Protein AF-A0A9E0ZY10-F1 (afdb_monomer)

Solvent-accessible surface area (backbone atoms only — not comparable to full-atom values): 4940 Å² total; per-residue (Å²): 132,84,83,72,70,94,56,82,89,87,66,79,77,53,56,62,27,20,69,49,36,78,31,75,95,56,79,58,40,60,76,76,71,74,74,65,42,98,86,74,47,52,90,81,61,42,84,29,74,89,53,53,76,76,78,79,77,78,82,77,85,84,78,62,76,73,80,72,64,132

Radius of gyration: 19.47 Å; Cα contacts (8 Å, |Δi|>4): 62; chains: 1; bounding box: 50×32×48 Å

Secondary structure (DSSP, 8-state):
-----SS-S-PPP-STTBTTBS-TTSS--BTT-PPPPTTS--TT--B-GGG-PPPPPPPPPP--GGGG--

pLDDT: mean 85.0, std 10.77, range [43.5, 94.38]

Mean predicted aligned error: 8.36 Å

Sequence (70 aa):
MKHTSLYGTRINPNCEYCSHNTTPESLPNCAVHYEIDENGKCKKFSYDPLLRTPKKRPVLAKFSKEDFEL

Structure (mmCIF, N/CA/C/O backbone):
data_AF-A0A9E0ZY10-F1
#
_entry.id   AF-A0A9E0ZY10-F1
#
loop_
_atom_site.group_PDB
_atom_site.id
_atom_site.type_symbol
_atom_site.label_atom_id
_atom_site.label_alt_id
_atom_site.label_comp_id
_atom_site.label_asym_id
_atom_site.label_entity_id
_atom_site.label_seq_id
_atom_site.pdbx_PDB_ins_code
_atom_site.Cartn_x
_atom_site.Cartn_y
_atom_site.Cartn_z
_atom_site.occupancy
_atom_site.B_iso_or_equiv
_atom_site.auth_seq_id
_atom_site.auth_comp_id
_atom_site.auth_asym_id
_atom_site.auth_atom_id
_atom_site.pdbx_PDB_model_num
ATOM 1 N N . MET A 1 1 ? 1.660 -21.713 -18.714 1.00 43.50 1 MET A N 1
ATOM 2 C CA . MET A 1 1 ? 0.898 -21.622 -17.44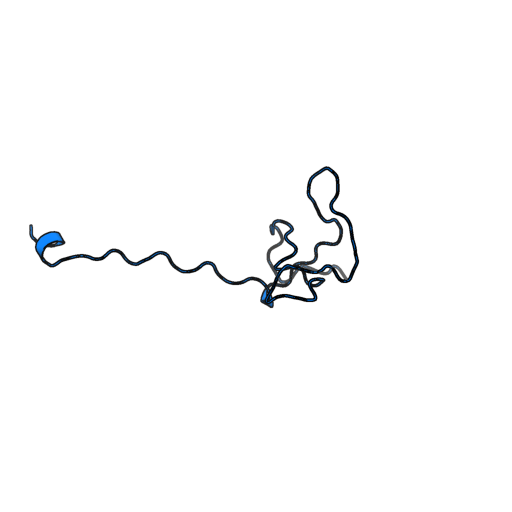8 1.00 43.50 1 MET A CA 1
ATOM 3 C C . MET A 1 1 ? 0.444 -20.179 -17.275 1.00 43.50 1 MET A C 1
ATOM 5 O O . MET A 1 1 ? 1.286 -19.296 -17.350 1.00 43.50 1 MET A O 1
ATOM 9 N N . LYS A 1 2 ? -0.862 -19.905 -17.152 1.00 48.41 2 LYS A N 1
ATOM 10 C CA . LYS A 1 2 ? -1.342 -18.543 -16.854 1.00 48.41 2 LYS A CA 1
ATOM 11 C C . LYS A 1 2 ? -1.118 -18.294 -15.362 1.00 48.41 2 LYS A C 1
ATOM 13 O O . LYS A 1 2 ? -1.697 -19.007 -14.551 1.00 48.41 2 LYS A O 1
ATOM 18 N N .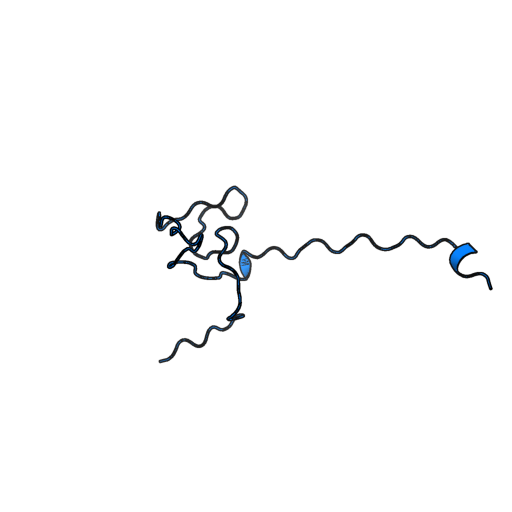 HIS A 1 3 ? -0.270 -17.326 -15.014 1.00 54.66 3 HIS A N 1
ATOM 19 C CA . HIS A 1 3 ? -0.139 -16.854 -13.636 1.00 54.66 3 HIS A CA 1
ATOM 20 C C . HIS A 1 3 ? -1.429 -16.130 -13.251 1.00 54.66 3 HIS A C 1
ATOM 22 O O . HIS A 1 3 ? -1.595 -14.937 -13.502 1.00 54.66 3 HIS A O 1
ATOM 28 N N . THR A 1 4 ? -2.380 -16.871 -12.695 1.00 61.12 4 THR A N 1
ATOM 29 C CA . THR A 1 4 ? -3.543 -16.279 -12.043 1.00 61.12 4 THR A CA 1
ATOM 30 C C . THR A 1 4 ? -3.030 -15.573 -10.793 1.00 61.12 4 THR A C 1
ATOM 32 O O . THR A 1 4 ? -2.464 -16.218 -9.912 1.00 61.12 4 THR A O 1
ATOM 35 N N . SER A 1 5 ? -3.154 -14.245 -10.747 1.00 62.97 5 SER A N 1
ATOM 36 C CA . SER A 1 5 ? -2.766 -13.456 -9.574 1.00 62.97 5 SER A CA 1
ATOM 37 C C . SER A 1 5 ? -3.479 -14.005 -8.338 1.00 62.97 5 SER A C 1
ATOM 39 O O . SER A 1 5 ? -4.708 -14.053 -8.315 1.00 62.97 5 SER A O 1
ATOM 41 N N . LEU A 1 6 ? -2.717 -14.420 -7.322 1.00 68.12 6 LEU A N 1
ATOM 42 C CA . LEU A 1 6 ? -3.255 -14.923 -6.048 1.00 68.12 6 LEU A CA 1
ATOM 43 C C . LEU A 1 6 ? -3.950 -13.824 -5.230 1.00 68.12 6 LEU A C 1
ATOM 45 O O . LEU A 1 6 ? -4.694 -14.111 -4.297 1.00 68.12 6 LEU A O 1
ATOM 49 N N . TYR A 1 7 ? -3.718 -12.563 -5.591 1.00 68.50 7 TYR A N 1
ATOM 50 C CA . TYR A 1 7 ? -4.220 -11.392 -4.889 1.00 68.50 7 TYR A CA 1
ATOM 51 C C . TYR A 1 7 ? -4.994 -10.473 -5.838 1.00 68.50 7 TYR A C 1
ATOM 53 O O . TYR A 1 7 ? -4.936 -10.627 -7.062 1.00 68.50 7 TYR A O 1
ATOM 61 N N . GLY A 1 8 ? -5.748 -9.534 -5.256 1.00 64.38 8 GLY A N 1
ATOM 62 C CA . GLY A 1 8 ? -6.697 -8.675 -5.966 1.00 64.38 8 GLY A CA 1
ATOM 63 C C . GLY A 1 8 ? -6.148 -8.104 -7.277 1.00 64.38 8 GLY A C 1
ATOM 64 O O . GLY A 1 8 ? -5.050 -7.567 -7.328 1.00 64.38 8 GLY A O 1
ATOM 65 N N . THR A 1 9 ? -6.936 -8.204 -8.344 1.00 68.00 9 THR A N 1
ATOM 66 C CA . THR A 1 9 ? -6.564 -7.745 -9.695 1.00 68.00 9 THR A CA 1
ATOM 67 C C . THR A 1 9 ? -6.847 -6.260 -9.931 1.00 68.00 9 THR A C 1
ATOM 69 O O . THR A 1 9 ? -6.446 -5.707 -10.950 1.00 68.00 9 THR A O 1
ATOM 72 N N . ARG A 1 10 ? -7.541 -5.599 -8.994 1.00 78.69 10 ARG A N 1
ATOM 73 C CA . ARG A 1 10 ? -7.928 -4.180 -9.058 1.00 78.69 10 ARG A CA 1
ATOM 74 C C . ARG A 1 10 ? -7.217 -3.371 -7.975 1.00 78.69 10 ARG A C 1
ATOM 76 O O . ARG A 1 10 ? -7.856 -2.791 -7.100 1.00 78.69 10 ARG A 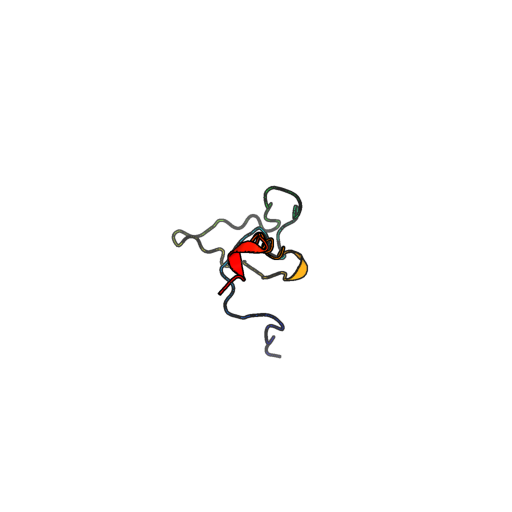O 1
ATOM 83 N N . ILE A 1 11 ? -5.890 -3.395 -7.996 1.00 85.00 11 ILE A N 1
ATOM 84 C CA . ILE A 1 11 ? -5.053 -2.601 -7.092 1.00 85.00 11 ILE A CA 1
ATOM 85 C C . ILE A 1 11 ? -4.528 -1.399 -7.867 1.00 85.00 11 ILE A C 1
ATOM 87 O O . ILE A 1 11 ? -3.987 -1.552 -8.961 1.00 85.00 11 ILE A O 1
ATOM 91 N N . ASN A 1 12 ? -4.706 -0.204 -7.305 1.00 86.94 12 ASN A N 1
ATOM 92 C CA . ASN A 1 12 ? -4.119 0.999 -7.883 1.00 86.94 12 ASN A CA 1
ATOM 93 C C . ASN A 1 12 ? -2.589 0.928 -7.748 1.00 86.94 12 ASN A C 1
ATOM 95 O O . ASN A 1 12 ? -2.114 0.546 -6.682 1.00 86.94 12 ASN A O 1
ATOM 99 N N . PRO A 1 13 ? -1.814 1.287 -8.783 1.00 88.69 13 PRO A N 1
ATOM 100 C CA . PRO A 1 13 ? -0.360 1.319 -8.677 1.00 88.69 13 PRO A CA 1
ATOM 101 C C . PRO A 1 13 ? 0.102 2.281 -7.575 1.00 88.69 13 PRO A C 1
ATOM 103 O O . PRO A 1 13 ? -0.320 3.434 -7.548 1.00 88.69 13 PRO A O 1
ATOM 106 N N . ASN A 1 14 ? 0.979 1.819 -6.684 1.00 90.31 14 ASN A N 1
ATOM 107 C CA . ASN A 1 14 ? 1.667 2.649 -5.690 1.00 90.31 14 ASN A CA 1
ATOM 108 C C . ASN A 1 14 ? 3.007 1.992 -5.336 1.00 90.31 14 ASN A C 1
ATOM 110 O O . ASN A 1 14 ? 3.076 0.777 -5.148 1.00 90.31 14 ASN A O 1
ATOM 114 N N . CYS A 1 15 ? 4.064 2.792 -5.236 1.00 91.44 15 CYS A N 1
ATOM 115 C CA . CYS A 1 15 ? 5.398 2.322 -4.884 1.00 91.44 15 CYS A CA 1
ATOM 116 C C . CYS A 1 15 ? 5.498 1.792 -3.445 1.00 91.44 15 CYS A C 1
ATOM 118 O O . CYS A 1 15 ? 6.297 0.893 -3.219 1.00 91.44 15 CYS A O 1
ATOM 120 N N . GLU A 1 16 ? 4.682 2.273 -2.499 1.00 91.62 16 GLU A N 1
ATOM 121 C CA . GLU A 1 16 ? 4.707 1.829 -1.091 1.00 91.62 16 GLU A CA 1
ATOM 122 C C . GLU A 1 16 ? 4.538 0.314 -0.952 1.00 91.62 16 GLU A C 1
ATOM 124 O O . GLU A 1 16 ? 5.268 -0.328 -0.204 1.00 91.62 16 GLU A O 1
ATOM 129 N N . TYR A 1 17 ? 3.620 -0.259 -1.731 1.00 92.31 17 TYR A N 1
ATOM 130 C CA . TYR A 1 17 ? 3.303 -1.688 -1.730 1.00 92.31 17 TYR A CA 1
ATOM 131 C C . TYR A 1 17 ? 3.682 -2.380 -3.045 1.00 92.31 17 TYR A C 1
ATOM 133 O O . TYR A 1 17 ? 3.043 -3.343 -3.480 1.00 92.31 17 TYR A O 1
ATOM 141 N N . CYS A 1 18 ? 4.708 -1.857 -3.713 1.00 91.56 18 CYS A N 1
ATOM 142 C CA . CYS A 1 18 ? 5.290 -2.484 -4.887 1.00 91.56 18 CYS A CA 1
ATOM 143 C C . CYS A 1 18 ? 6.385 -3.468 -4.459 1.00 91.56 18 CYS A C 1
ATOM 145 O O . CYS A 1 18 ? 7.261 -3.100 -3.683 1.00 91.56 18 CYS A O 1
ATOM 147 N N . SER A 1 19 ? 6.430 -4.669 -5.038 1.00 92.00 19 SER A N 1
ATOM 148 C CA . SER A 1 19 ? 7.487 -5.662 -4.780 1.00 92.00 19 SER A CA 1
ATOM 149 C C . SER A 1 19 ? 8.890 -5.194 -5.200 1.00 92.00 19 SER A C 1
ATOM 151 O O . SER A 1 19 ? 9.877 -5.871 -4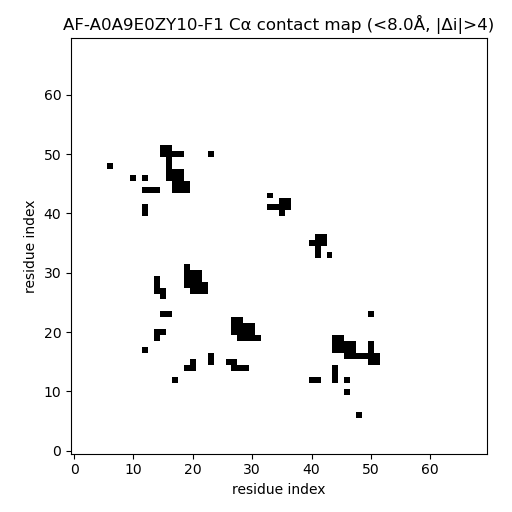.938 1.00 92.00 19 SER A O 1
ATOM 153 N N . HIS A 1 20 ? 8.988 -4.068 -5.911 1.00 93.69 20 HIS A N 1
ATOM 154 C CA . HIS A 1 20 ? 10.249 -3.426 -6.289 1.00 93.69 20 HIS A CA 1
ATOM 155 C C . HIS A 1 20 ? 10.710 -2.346 -5.299 1.00 93.69 20 HIS A C 1
ATOM 157 O O . HIS A 1 20 ? 11.734 -1.709 -5.551 1.00 93.69 20 HIS A O 1
ATOM 163 N N . ASN A 1 21 ? 9.962 -2.111 -4.218 1.00 93.12 21 ASN A N 1
ATOM 164 C CA . ASN A 1 21 ? 10.355 -1.187 -3.164 1.00 93.12 21 ASN A CA 1
ATOM 165 C C . ASN A 1 21 ? 11.462 -1.807 -2.302 1.00 93.12 21 ASN A C 1
ATOM 167 O O . ASN A 1 21 ? 11.264 -2.856 -1.693 1.00 93.12 21 ASN A O 1
ATOM 171 N N . THR A 1 22 ? 12.619 -1.152 -2.238 1.00 92.19 22 THR A N 1
ATOM 172 C CA . THR A 1 22 ? 13.749 -1.592 -1.403 1.00 92.19 22 THR A CA 1
ATOM 173 C C . THR A 1 22 ? 13.725 -0.996 0.002 1.00 92.19 22 THR A C 1
ATOM 175 O O . THR A 1 22 ? 14.439 -1.473 0.881 1.00 92.19 22 THR A O 1
ATOM 178 N N . THR A 1 23 ? 12.898 0.025 0.228 1.00 89.88 23 THR A N 1
ATOM 179 C CA . THR A 1 23 ? 12.814 0.789 1.478 1.00 89.88 23 THR A CA 1
ATOM 180 C C . THR A 1 23 ? 11.361 0.885 1.961 1.00 89.88 23 THR A C 1
ATOM 182 O O . THR A 1 23 ? 10.746 1.948 1.893 1.00 89.88 23 THR A O 1
ATOM 185 N N . PRO A 1 24 ? 10.772 -0.222 2.452 1.00 83.69 24 PRO A N 1
ATOM 186 C CA . PRO A 1 24 ? 9.362 -0.259 2.849 1.00 83.69 24 PRO A CA 1
ATOM 187 C C . PRO A 1 24 ? 9.031 0.572 4.099 1.00 83.69 24 PRO A C 1
ATOM 189 O O . PRO A 1 24 ? 7.908 1.045 4.231 1.00 83.69 24 PRO A O 1
ATOM 192 N N . GLU A 1 25 ? 10.002 0.796 4.987 1.00 85.69 25 GLU A N 1
ATOM 193 C CA . GLU A 1 25 ? 9.824 1.571 6.229 1.00 85.69 25 GLU A CA 1
ATOM 194 C C . GLU A 1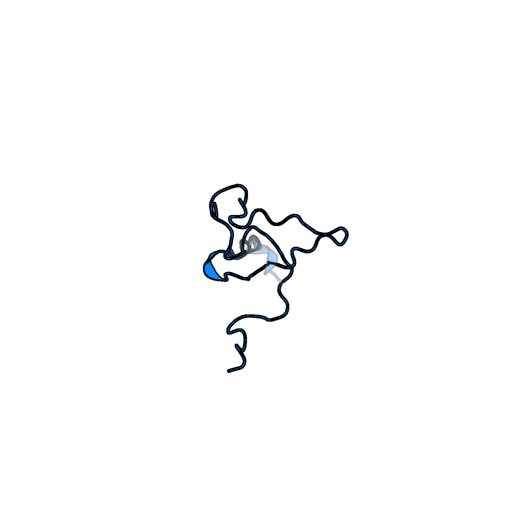 25 ? 9.999 3.091 6.040 1.00 85.69 25 GLU A C 1
ATOM 196 O O . GLU A 1 25 ? 9.880 3.864 6.991 1.00 85.69 25 GLU A O 1
ATOM 201 N N 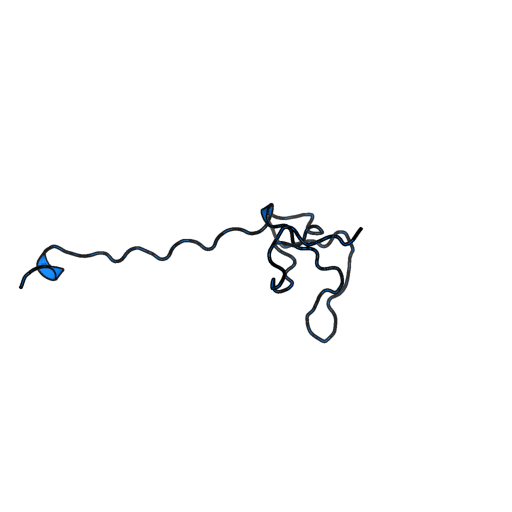. SER A 1 26 ? 10.339 3.549 4.833 1.00 86.94 26 SER A N 1
ATOM 202 C CA . SER A 1 26 ? 10.603 4.961 4.549 1.00 86.94 26 SER A CA 1
ATOM 203 C C . SER A 1 26 ? 10.060 5.360 3.177 1.00 86.94 26 SER A C 1
ATOM 205 O O . SER A 1 26 ? 9.150 4.722 2.646 1.00 86.94 26 SER A O 1
ATOM 207 N N . LEU A 1 27 ? 10.562 6.463 2.610 1.00 88.19 27 LEU A N 1
ATOM 208 C CA . LEU A 1 27 ? 10.158 6.883 1.275 1.00 88.19 27 LEU A CA 1
ATOM 209 C C . LEU A 1 27 ? 10.502 5.766 0.263 1.00 88.19 27 LEU A C 1
ATOM 211 O O . LEU A 1 27 ? 11.655 5.322 0.240 1.00 88.19 27 LEU A O 1
ATOM 215 N N . PRO A 1 28 ? 9.547 5.311 -0.571 1.00 89.31 28 PRO A N 1
ATOM 216 C CA . PRO A 1 28 ? 9.770 4.174 -1.458 1.00 89.31 28 PRO A CA 1
ATOM 217 C C . PRO A 1 28 ? 10.883 4.433 -2.475 1.00 89.31 28 PRO A C 1
ATOM 219 O O . PRO A 1 28 ? 10.833 5.417 -3.215 1.00 89.31 28 PRO A O 1
ATOM 222 N N . ASN A 1 29 ? 11.843 3.513 -2.569 1.00 92.44 29 ASN A N 1
ATOM 223 C CA . ASN A 1 29 ? 12.887 3.532 -3.589 1.00 92.44 29 ASN A CA 1
ATOM 224 C C . ASN A 1 29 ? 12.700 2.367 -4.572 1.00 92.44 29 ASN A C 1
ATOM 226 O O . ASN A 1 29 ? 12.580 1.207 -4.177 1.00 92.44 29 ASN A O 1
ATOM 230 N N . CYS A 1 30 ? 12.660 2.678 -5.869 1.00 93.38 30 CYS A N 1
ATOM 231 C CA . CYS A 1 30 ? 12.392 1.710 -6.929 1.00 93.38 30 CYS A CA 1
ATOM 232 C C . CYS A 1 30 ? 13.686 1.027 -7.384 1.00 93.38 30 CYS A C 1
ATOM 234 O O . CYS A 1 30 ? 14.505 1.648 -8.057 1.00 93.38 30 CYS A O 1
ATOM 236 N N . ALA A 1 31 ? 13.830 -0.277 -7.118 1.00 93.81 31 ALA A N 1
ATOM 237 C CA . ALA A 1 31 ? 15.010 -1.048 -7.538 1.00 93.81 31 ALA A CA 1
ATOM 238 C C . ALA A 1 31 ? 15.185 -1.127 -9.069 1.00 93.81 31 ALA A C 1
ATOM 240 O O . ALA A 1 31 ? 16.270 -1.406 -9.568 1.00 93.81 31 ALA A O 1
ATOM 241 N N . VAL A 1 32 ? 14.099 -0.922 -9.820 1.00 93.12 32 VAL A N 1
ATOM 242 C CA . VAL A 1 32 ? 14.082 -0.991 -11.290 1.00 93.12 32 VAL A CA 1
ATOM 243 C C . VAL A 1 32 ? 14.343 0.387 -11.914 1.00 93.12 32 VAL A C 1
ATOM 245 O O . VAL A 1 32 ? 14.465 0.482 -13.130 1.00 93.12 32 VAL A O 1
ATOM 248 N N . HIS A 1 33 ? 14.399 1.455 -11.103 1.00 89.50 33 HIS A N 1
ATOM 249 C CA . HIS A 1 33 ? 14.541 2.847 -11.551 1.00 89.50 33 HIS A CA 1
ATOM 250 C C . HIS A 1 33 ? 13.573 3.226 -12.687 1.00 89.50 33 HIS A C 1
ATOM 252 O O . HIS A 1 33 ? 13.896 4.009 -13.573 1.00 89.50 33 HIS A O 1
ATOM 258 N N . TYR A 1 34 ? 12.376 2.631 -12.678 1.00 88.44 34 TYR A N 1
ATOM 259 C CA . TYR A 1 34 ? 11.367 2.872 -13.702 1.00 88.44 34 TYR A CA 1
ATOM 260 C C . TYR A 1 34 ? 10.657 4.202 -13.447 1.00 88.44 34 TYR A C 1
ATOM 262 O O . TY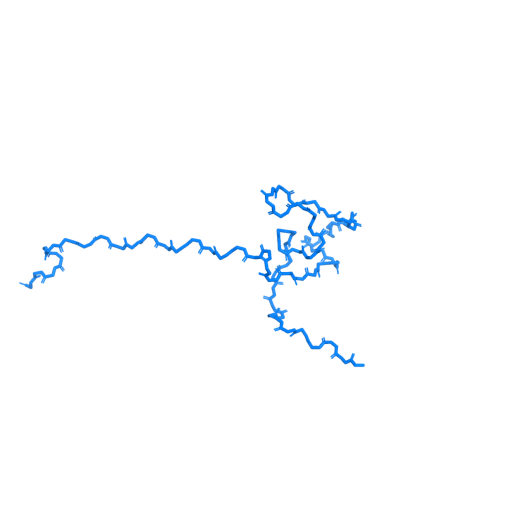R A 1 34 ? 10.097 4.405 -12.367 1.00 88.44 34 TYR A O 1
ATOM 270 N N . GLU A 1 35 ? 10.650 5.076 -14.449 1.00 86.50 35 GLU A N 1
ATOM 271 C CA . GLU A 1 35 ? 9.950 6.358 -14.401 1.00 86.50 35 GLU A CA 1
ATOM 272 C C . GLU A 1 35 ? 8.439 6.183 -14.589 1.00 86.50 35 GLU A C 1
ATOM 274 O O . GLU A 1 35 ? 7.967 5.303 -15.312 1.00 86.50 35 GLU A O 1
ATOM 279 N N . ILE A 1 36 ? 7.659 7.020 -13.908 1.00 87.69 36 ILE A N 1
ATOM 280 C CA . ILE A 1 36 ? 6.200 7.018 -14.024 1.00 87.69 36 ILE A CA 1
ATOM 281 C C . ILE A 1 36 ? 5.822 7.620 -15.382 1.00 87.69 36 ILE A C 1
ATOM 283 O O . ILE A 1 36 ? 6.398 8.623 -15.794 1.00 87.69 36 ILE A O 1
ATOM 287 N N . ASP A 1 37 ? 4.865 7.006 -16.082 1.00 86.88 37 ASP A N 1
ATOM 288 C CA . ASP A 1 37 ? 4.401 7.538 -17.363 1.00 86.88 37 ASP A CA 1
ATOM 289 C C . ASP A 1 37 ? 3.588 8.839 -17.205 1.00 86.88 37 ASP A C 1
ATOM 291 O O . ASP A 1 37 ? 3.183 9.222 -16.106 1.00 86.88 37 ASP A O 1
ATOM 295 N N . GLU A 1 38 ? 3.298 9.508 -18.323 1.00 86.00 38 GLU A N 1
ATOM 296 C CA . GLU A 1 38 ? 2.504 10.750 -18.354 1.00 86.00 38 GLU A CA 1
ATOM 297 C C . GLU A 1 38 ? 1.096 10.593 -17.749 1.00 86.00 38 GLU A C 1
ATOM 299 O O . GLU A 1 38 ? 0.480 11.569 -17.330 1.00 86.00 38 GLU A O 1
ATOM 304 N N . ASN A 1 39 ? 0.588 9.358 -17.663 1.00 82.94 39 ASN A N 1
ATOM 305 C CA . ASN A 1 39 ? -0.711 9.042 -17.070 1.00 82.94 39 ASN A CA 1
ATOM 306 C C . ASN A 1 39 ? -0.621 8.766 -15.559 1.00 82.94 39 ASN A C 1
ATOM 308 O O . ASN A 1 39 ? -1.615 8.354 -14.951 1.00 82.94 39 ASN A O 1
ATOM 312 N N . GLY A 1 40 ? 0.556 8.938 -14.951 1.00 82.38 40 GLY A N 1
ATOM 313 C CA . GLY A 1 40 ? 0.786 8.687 -13.533 1.00 82.38 40 GLY A CA 1
ATOM 314 C C . GLY A 1 40 ? 0.854 7.199 -13.171 1.00 82.38 40 GLY A C 1
ATOM 315 O O . GLY A 1 40 ? 0.683 6.848 -12.003 1.00 82.38 40 GLY A O 1
ATOM 316 N N . LYS A 1 41 ? 1.063 6.298 -14.141 1.00 83.94 41 LYS A N 1
ATOM 317 C CA . LYS A 1 41 ? 1.068 4.844 -13.927 1.00 83.94 41 LYS A CA 1
ATOM 318 C C . LYS A 1 41 ? 2.459 4.249 -14.128 1.00 83.94 41 LYS A C 1
ATOM 320 O O . LYS A 1 41 ? 3.144 4.471 -15.121 1.00 83.94 41 LYS A O 1
ATOM 325 N N . CYS A 1 42 ? 2.861 3.398 -13.187 1.00 89.81 42 CYS A N 1
ATOM 326 C CA . CYS A 1 42 ? 4.057 2.574 -13.330 1.00 89.81 42 CYS A CA 1
ATOM 327 C C . CYS A 1 42 ? 3.700 1.255 -14.035 1.00 89.81 42 CYS A C 1
ATOM 329 O O . CYS A 1 42 ? 3.004 0.411 -13.469 1.00 89.81 42 CYS A O 1
ATOM 331 N N . LYS A 1 43 ? 4.199 1.044 -15.261 1.00 88.25 43 LYS A N 1
ATOM 332 C CA . LYS A 1 43 ? 3.965 -0.197 -16.035 1.00 88.25 43 LYS A CA 1
ATOM 333 C C . LYS A 1 43 ? 4.659 -1.423 -15.436 1.00 88.25 43 LYS A C 1
ATOM 335 O O . LYS A 1 43 ? 4.283 -2.550 -15.741 1.00 88.25 43 LYS A O 1
ATOM 340 N N . LYS A 1 44 ? 5.678 -1.201 -14.601 1.00 90.00 44 LYS A N 1
ATOM 341 C CA . LYS A 1 44 ? 6.405 -2.236 -13.853 1.00 90.00 44 LYS A CA 1
ATOM 342 C C . LYS A 1 44 ? 5.834 -2.472 -12.455 1.00 90.00 44 LYS A C 1
ATOM 344 O O . LYS A 1 44 ? 6.434 -3.206 -11.683 1.00 90.00 44 LYS A O 1
ATOM 349 N N . PHE A 1 45 ? 4.701 -1.860 -12.111 1.00 90.44 45 PHE A N 1
ATOM 350 C CA . PHE A 1 45 ? 4.076 -2.087 -10.817 1.00 90.44 45 PHE A CA 1
ATOM 351 C C . PHE A 1 45 ? 3.750 -3.573 -10.625 1.00 90.44 45 PHE A C 1
ATOM 353 O O . PHE A 1 45 ? 3.084 -4.195 -11.453 1.00 90.44 45 PHE A O 1
ATOM 360 N N . SER A 1 46 ? 4.208 -4.115 -9.503 1.00 89.94 46 SER A N 1
ATOM 361 C CA . SER A 1 46 ? 3.956 -5.482 -9.071 1.00 89.94 46 SER A CA 1
ATOM 362 C C . SER A 1 46 ? 3.526 -5.425 -7.615 1.00 89.94 46 SER A C 1
ATOM 364 O O . SER A 1 46 ? 4.248 -4.894 -6.778 1.00 89.94 46 SER A O 1
ATOM 366 N N . TYR A 1 47 ? 2.316 -5.890 -7.321 1.00 89.25 47 TYR A N 1
ATOM 367 C CA . TYR A 1 47 ? 1.719 -5.752 -5.996 1.00 89.25 47 TYR A CA 1
ATOM 368 C C . TYR A 1 47 ? 2.321 -6.750 -5.002 1.00 89.25 47 TYR A C 1
ATOM 370 O O . TYR A 1 47 ? 2.248 -7.957 -5.235 1.00 89.25 47 TYR A O 1
ATOM 378 N N . ASP A 1 48 ? 2.835 -6.249 -3.875 1.00 89.06 48 ASP A N 1
ATOM 379 C CA . ASP A 1 48 ? 3.207 -7.058 -2.714 1.00 89.06 48 ASP A CA 1
ATOM 380 C C . ASP A 1 48 ? 2.225 -6.802 -1.551 1.00 89.06 48 ASP A C 1
ATOM 382 O O . ASP A 1 48 ? 2.249 -5.730 -0.935 1.00 89.06 48 ASP A O 1
ATOM 386 N N . PRO A 1 49 ? 1.335 -7.760 -1.226 1.00 86.81 49 PRO A N 1
ATOM 387 C CA . PRO A 1 49 ? 0.394 -7.621 -0.119 1.00 86.81 49 PRO A CA 1
ATOM 388 C C . PRO A 1 49 ? 1.059 -7.471 1.250 1.00 86.81 49 PRO A C 1
ATOM 390 O O . PRO A 1 49 ? 0.437 -6.895 2.139 1.00 86.81 49 PRO A O 1
ATOM 393 N N . LEU A 1 50 ? 2.281 -7.985 1.435 1.00 87.88 50 LEU A N 1
ATOM 394 C CA . LEU A 1 50 ? 2.988 -7.924 2.717 1.00 87.88 50 LEU A CA 1
ATOM 395 C C . LEU A 1 50 ? 3.459 -6.505 3.038 1.00 87.88 50 LEU A C 1
ATOM 397 O O . LEU A 1 50 ? 3.559 -6.142 4.205 1.00 87.88 50 LEU A O 1
ATOM 401 N N . LEU A 1 51 ? 3.680 -5.692 2.004 1.00 88.50 51 LEU A N 1
ATOM 402 C CA . LEU A 1 51 ? 4.046 -4.284 2.134 1.00 88.50 51 LEU A CA 1
ATOM 403 C C . LEU A 1 51 ? 2.834 -3.369 2.354 1.00 88.50 51 LEU A C 1
ATOM 405 O O . LEU A 1 51 ? 2.977 -2.188 2.668 1.00 88.50 51 LEU A O 1
ATOM 409 N N . ARG A 1 52 ? 1.609 -3.875 2.173 1.00 87.88 52 ARG A N 1
ATOM 410 C CA . ARG A 1 52 ? 0.404 -3.062 2.318 1.00 87.88 52 ARG A CA 1
ATOM 411 C C . ARG A 1 52 ? -0.018 -2.974 3.781 1.00 87.88 52 ARG A C 1
ATOM 413 O O . ARG A 1 52 ? -0.737 -3.834 4.285 1.00 87.88 52 ARG A O 1
ATOM 420 N N . THR A 1 53 ? 0.317 -1.864 4.425 1.00 82.31 53 THR A N 1
ATOM 421 C CA . THR A 1 53 ? -0.145 -1.575 5.787 1.00 82.31 53 THR A CA 1
ATOM 422 C C . THR A 1 53 ? -1.663 -1.326 5.812 1.00 82.31 53 THR A C 1
ATOM 424 O O . THR A 1 53 ? -2.159 -0.434 5.109 1.00 82.31 53 THR A O 1
ATOM 427 N N . PRO A 1 54 ? -2.447 -2.077 6.612 1.00 80.12 54 PRO A N 1
ATOM 428 C CA . PRO A 1 54 ? -3.865 -1.799 6.801 1.00 80.12 54 PRO A CA 1
ATOM 429 C C . PRO A 1 54 ? -4.072 -0.392 7.365 1.00 80.12 54 PRO A C 1
ATOM 431 O O . PRO A 1 54 ? -3.367 0.040 8.278 1.00 80.12 54 PRO A O 1
ATOM 434 N N . LYS A 1 55 ? -5.072 0.332 6.851 1.00 78.00 55 LYS A N 1
ATOM 435 C CA . LYS A 1 55 ? -5.423 1.647 7.400 1.00 78.00 55 LYS A CA 1
ATOM 436 C C . LYS A 1 55 ? -5.820 1.494 8.869 1.00 78.00 55 LYS A C 1
ATOM 438 O O . LYS A 1 55 ? -6.543 0.559 9.221 1.00 78.00 55 LYS A O 1
ATOM 443 N N . LYS A 1 56 ? -5.365 2.430 9.712 1.00 82.06 56 LYS A N 1
ATOM 444 C CA . LYS A 1 56 ? -5.775 2.487 11.120 1.00 82.06 56 LYS A CA 1
ATOM 445 C C . LYS A 1 56 ? -7.300 2.484 11.193 1.00 82.06 56 LYS A C 1
ATOM 447 O O . LYS A 1 56 ? -7.964 3.172 10.415 1.00 82.06 56 LYS A O 1
ATOM 452 N N . ARG A 1 57 ? -7.844 1.689 12.118 1.00 82.56 57 ARG A N 1
ATOM 453 C CA . ARG A 1 57 ? -9.287 1.687 12.371 1.00 82.56 57 ARG A CA 1
ATOM 454 C C . ARG A 1 57 ? -9.722 3.097 12.790 1.00 82.56 57 ARG A C 1
ATOM 456 O O . ARG A 1 57 ? -8.943 3.782 13.459 1.00 82.56 57 ARG A O 1
ATOM 463 N N . PRO A 1 58 ? -10.932 3.532 12.402 1.00 89.19 58 PRO A N 1
ATOM 464 C CA . PRO A 1 58 ? -11.481 4.779 12.907 1.00 89.19 58 PRO A CA 1
ATOM 465 C C . PRO A 1 58 ? -11.557 4.738 14.436 1.00 89.19 58 PRO A C 1
ATOM 467 O O . PRO A 1 58 ? -11.668 3.669 15.043 1.00 89.19 58 PRO A O 1
ATOM 470 N N . VAL A 1 59 ? -11.483 5.916 15.051 1.00 90.88 59 VAL A N 1
ATOM 471 C CA . VAL A 1 59 ? -11.670 6.051 16.496 1.00 90.88 59 VAL A CA 1
ATOM 472 C C . VAL A 1 59 ? -13.090 5.602 16.833 1.00 90.88 59 VAL A C 1
ATOM 474 O O . VAL A 1 59 ? -14.041 6.010 16.166 1.00 90.88 59 VAL A O 1
ATOM 477 N N . LEU A 1 60 ? -13.226 4.740 17.842 1.00 90.25 60 LEU A N 1
ATOM 478 C CA . LEU A 1 60 ? -14.538 4.317 18.324 1.00 90.25 60 LEU A CA 1
ATOM 479 C C . LEU A 1 60 ? -15.295 5.528 18.875 1.00 90.25 60 LEU A C 1
ATOM 481 O O . LEU A 1 60 ? -14.710 6.371 19.561 1.00 90.25 60 LEU A O 1
ATOM 485 N N . ALA A 1 61 ? -16.595 5.591 18.589 1.00 90.88 61 ALA A N 1
ATOM 486 C CA . ALA A 1 61 ? -17.469 6.566 19.218 1.00 90.88 61 ALA A CA 1
ATOM 487 C C . ALA A 1 61 ? -17.420 6.377 20.740 1.00 90.88 61 ALA A C 1
ATOM 489 O O . ALA A 1 61 ? -17.450 5.253 21.246 1.00 90.88 61 ALA A O 1
ATOM 490 N N . LYS A 1 62 ? -17.295 7.492 21.457 1.00 93.75 62 LYS A N 1
ATOM 491 C CA . LYS A 1 62 ? -17.427 7.511 22.908 1.00 93.75 62 LYS A CA 1
ATOM 492 C C . LYS A 1 62 ? -18.893 7.772 23.199 1.00 93.75 62 LYS A C 1
ATOM 494 O O . LYS A 1 62 ? -19.388 8.815 22.791 1.00 93.75 62 LYS A O 1
ATOM 499 N N . PHE A 1 63 ? -19.539 6.831 23.868 1.00 93.25 63 PHE A N 1
ATOM 500 C CA . PHE A 1 63 ? -20.898 7.003 24.355 1.00 93.25 63 PHE A CA 1
ATOM 501 C C . PHE A 1 63 ? -20.864 7.183 25.869 1.00 93.25 63 PHE A C 1
ATOM 503 O O . PHE A 1 63 ? -20.063 6.530 26.550 1.00 93.25 63 PHE A O 1
ATOM 510 N N . SER A 1 64 ? -21.701 8.072 26.383 1.00 94.38 64 SER A N 1
ATOM 511 C CA . SER A 1 64 ? -21.970 8.200 27.810 1.00 94.38 64 SER A CA 1
ATOM 512 C C . SER A 1 64 ? -23.261 7.459 28.168 1.00 94.38 64 SER A C 1
ATOM 514 O O . SER A 1 64 ? -23.945 6.921 27.298 1.00 94.38 64 SER A O 1
ATOM 516 N N . LYS A 1 65 ? -23.576 7.340 29.462 1.00 92.75 65 LYS A N 1
ATOM 517 C CA . LYS A 1 65 ? -24.780 6.616 29.900 1.00 92.75 65 LYS A CA 1
ATOM 518 C C . LYS A 1 65 ? -26.049 7.312 29.394 1.00 92.75 65 LYS A C 1
ATOM 520 O O . LYS A 1 65 ? -27.011 6.643 29.035 1.00 92.75 65 LYS A O 1
ATOM 525 N N . GLU A 1 66 ? -25.997 8.637 29.337 1.00 93.31 66 GLU A N 1
ATOM 526 C CA . GLU A 1 66 ? -27.077 9.531 28.927 1.00 93.31 66 GLU A CA 1
ATOM 527 C C . GLU A 1 66 ? -27.486 9.311 27.460 1.00 93.31 66 GLU A C 1
ATOM 529 O O . GLU A 1 66 ? -28.654 9.478 27.129 1.00 93.31 66 GLU A O 1
ATOM 534 N N . ASP A 1 67 ? -26.572 8.845 26.596 1.00 92.19 67 ASP A N 1
ATOM 535 C CA . ASP A 1 67 ? -26.868 8.506 25.191 1.00 92.19 67 ASP A CA 1
ATOM 536 C C . ASP A 1 67 ? -27.828 7.307 25.039 1.00 92.19 67 ASP A C 1
ATOM 538 O O . ASP A 1 67 ? -28.315 7.031 23.94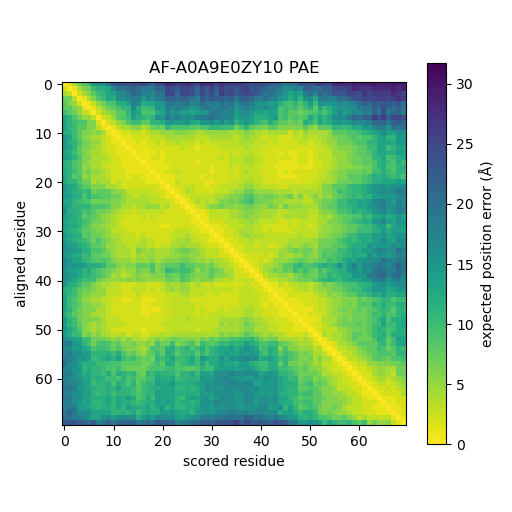0 1.00 92.19 67 ASP A O 1
ATOM 542 N N . PHE A 1 68 ? -28.076 6.567 26.124 1.00 93.44 68 PHE A N 1
ATOM 543 C CA . PHE A 1 68 ? -28.925 5.374 26.150 1.00 93.44 68 PHE A CA 1
ATOM 544 C C . PHE A 1 68 ? -30.164 5.531 27.044 1.00 93.44 68 PHE A C 1
ATOM 546 O O . PHE A 1 68 ? -30.851 4.540 27.303 1.00 93.44 68 PHE A O 1
ATOM 553 N N . GLU A 1 69 ? -30.451 6.738 27.535 1.00 91.50 69 GLU A N 1
ATOM 554 C CA . GLU A 1 69 ? -31.678 7.025 28.284 1.00 91.50 69 GLU A CA 1
ATOM 555 C C . GLU A 1 69 ? -32.833 7.344 27.308 1.00 91.50 69 GLU A C 1
ATOM 557 O O . GLU A 1 69 ? -32.627 7.994 26.282 1.00 91.5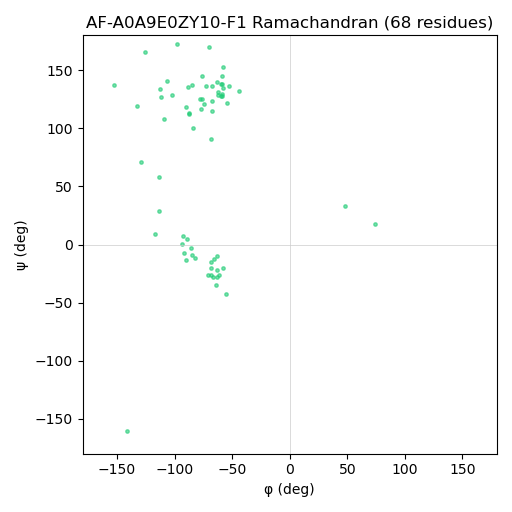0 69 GLU A O 1
ATOM 562 N N . LEU A 1 70 ? -34.026 6.800 27.591 1.00 83.12 70 LEU A N 1
ATOM 563 C CA . LEU A 1 70 ? -35.227 6.848 26.736 1.00 83.12 70 LEU A CA 1
ATOM 564 C C . LEU A 1 70 ? -36.167 7.998 27.104 1.00 83.12 70 LEU A C 1
ATOM 566 O O . LEU A 1 70 ? -36.393 8.194 28.321 1.00 83.12 70 LEU A O 1
#

Foldseek 3Di:
DDPDPPDDPPDAFDQLFFPQFPCNPDDGDGVVPFDQDPVRDGPNGDGHPVSDDDDDDDDDDDDDPVNPDD